Protein AF-A0A397TR97-F1 (afdb_monomer_lite)

Foldseek 3Di:
DDDDDPPPPPPPPDDDDDDPDQDDDDVVVVVVLVVQDLLNVLVPDDPPDQDDPVRDDSVNLNPDDPVSSVVVSVVVVVCSNVVDDPPVVVDDDDDDDDQPDDPPVDPVSPDDPD

Organism: NCBI:txid658196

Secondary structure (DSSP, 8-state):
-----TTSSSTT---------SS---HHHHHHHHHS-HHHHHHHSPSSPPP-TT---HHHHHSS-HHHHHHHHHHHHHHHHHT---GGGG---------SS--TT-GGGS----

pLDDT: mean 72.21, std 19.64, range [28.0, 93.94]

Structure (mmCIF, N/CA/C/O backbone):
data_AF-A0A397TR97-F1
#
_entry.id   AF-A0A397TR97-F1
#
loop_
_atom_site.group_PDB
_atom_site.id
_atom_site.type_symbol
_atom_site.label_atom_id
_atom_site.label_alt_id
_atom_site.label_comp_id
_atom_site.label_asym_id
_atom_site.label_entity_id
_atom_site.label_seq_id
_atom_site.pdbx_PDB_ins_code
_atom_site.Cartn_x
_atom_site.Cartn_y
_atom_site.Cartn_z
_atom_site.occupancy
_atom_site.B_iso_or_equiv
_atom_site.auth_seq_id
_atom_site.auth_comp_id
_atom_site.auth_asym_id
_atom_site.auth_atom_id
_atom_site.pdbx_PDB_model_num
ATOM 1 N N . MET A 1 1 ? 6.582 -32.446 4.425 1.00 44.34 1 MET A N 1
ATOM 2 C CA . MET A 1 1 ? 5.477 -32.990 5.239 1.00 44.34 1 MET A CA 1
ATOM 3 C C . MET A 1 1 ? 5.574 -32.382 6.632 1.00 44.34 1 MET A C 1
ATOM 5 O O . MET A 1 1 ? 6.346 -32.874 7.435 1.00 44.34 1 MET A O 1
ATOM 9 N N . ILE A 1 2 ? 4.844 -31.294 6.885 1.00 28.00 2 ILE A N 1
ATOM 10 C CA . ILE A 1 2 ? 4.389 -30.902 8.225 1.00 28.00 2 ILE A CA 1
ATOM 11 C C . ILE A 1 2 ? 2.943 -30.459 8.022 1.00 28.00 2 ILE A C 1
ATOM 13 O O . ILE A 1 2 ? 2.665 -29.444 7.390 1.00 28.00 2 ILE A O 1
ATOM 17 N N . THR A 1 3 ? 2.036 -31.313 8.473 1.00 35.66 3 THR A N 1
ATOM 18 C CA . THR A 1 3 ? 0.602 -31.066 8.550 1.00 35.66 3 THR A CA 1
ATOM 19 C C . THR A 1 3 ? 0.358 -30.342 9.866 1.00 35.66 3 THR A C 1
ATOM 21 O O . THR A 1 3 ? 0.611 -30.922 10.918 1.00 35.66 3 THR A O 1
ATOM 24 N N . VAL A 1 4 ? -0.133 -29.103 9.826 1.00 41.88 4 VAL A N 1
ATOM 25 C CA . VAL A 1 4 ? -0.775 -28.487 10.995 1.00 41.88 4 VAL A CA 1
ATOM 26 C C . VAL A 1 4 ? -2.264 -28.412 10.691 1.00 41.88 4 VAL A C 1
ATOM 28 O O . VAL A 1 4 ? -2.696 -27.898 9.660 1.00 41.88 4 VAL A O 1
ATOM 31 N N . SER A 1 5 ? -3.019 -29.083 11.547 1.00 31.42 5 SER A N 1
ATOM 32 C CA . SER A 1 5 ? -4.372 -29.568 11.332 1.00 31.42 5 SER A CA 1
ATOM 33 C C . SER A 1 5 ? -5.378 -28.469 10.996 1.00 31.42 5 SER A C 1
ATOM 35 O O . SER A 1 5 ? -5.560 -27.507 11.736 1.00 31.42 5 SER A O 1
ATOM 37 N N . LYS A 1 6 ? -6.142 -28.706 9.928 1.00 45.41 6 LYS A N 1
ATOM 38 C CA . LYS A 1 6 ? -7.302 -27.932 9.447 1.00 45.41 6 LYS A CA 1
ATOM 39 C C . LYS A 1 6 ? -8.507 -27.916 10.421 1.00 45.41 6 LYS A C 1
ATOM 41 O O . LYS A 1 6 ? -9.622 -27.641 9.990 1.00 45.41 6 LYS A O 1
ATOM 46 N N . SER A 1 7 ? -8.304 -28.239 11.703 1.00 34.25 7 SER A N 1
ATOM 47 C CA . SER A 1 7 ? -9.363 -28.608 12.658 1.00 34.25 7 SER A CA 1
ATOM 48 C C . SER A 1 7 ? -9.649 -27.579 13.758 1.00 34.25 7 SER A C 1
ATOM 50 O O . SER A 1 7 ? -10.550 -27.813 14.548 1.00 34.25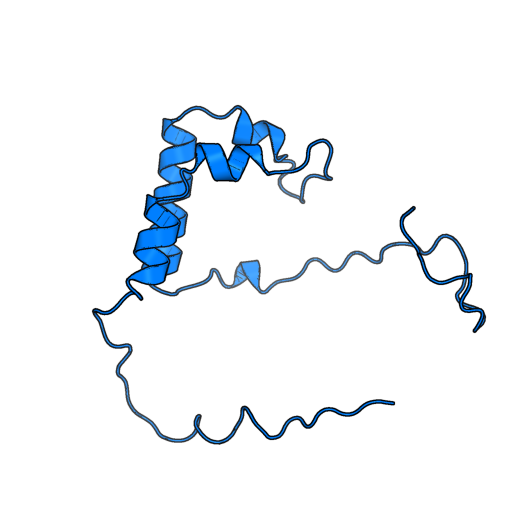 7 SER A O 1
ATOM 52 N N . VAL A 1 8 ? -8.931 -26.452 13.841 1.00 43.28 8 VAL A N 1
ATOM 53 C CA . VAL A 1 8 ? -9.138 -25.476 14.942 1.00 43.28 8 VAL A CA 1
ATOM 54 C C . VAL A 1 8 ? -9.997 -24.267 14.530 1.00 43.28 8 VAL A C 1
ATOM 56 O O . VAL A 1 8 ? -10.456 -23.518 15.382 1.00 43.28 8 VAL A O 1
ATOM 59 N N . MET A 1 9 ? -10.305 -24.092 13.240 1.00 33.47 9 MET A N 1
ATOM 60 C CA . MET A 1 9 ? -11.057 -22.921 12.745 1.00 33.47 9 MET A CA 1
ATOM 61 C C . MET A 1 9 ? -12.425 -23.249 12.128 1.00 33.47 9 MET A C 1
ATOM 63 O O . MET A 1 9 ? -12.873 -22.528 11.240 1.00 33.47 9 MET A O 1
ATOM 67 N N . LYS A 1 10 ? -13.089 -24.344 12.525 1.00 40.03 10 LYS A N 1
ATOM 68 C CA . LYS A 1 10 ? -14.401 -24.697 11.941 1.00 40.03 10 LYS A CA 1
ATOM 69 C C . LYS A 1 10 ? -15.570 -24.841 12.910 1.00 40.03 10 LYS A C 1
ATOM 71 O O . LYS A 1 10 ? -16.705 -24.786 12.452 1.00 40.03 10 LYS A O 1
ATOM 76 N N . ASP A 1 11 ? -15.349 -24.851 14.220 1.00 37.62 11 ASP A N 1
ATOM 77 C CA . ASP A 1 11 ? -16.426 -25.246 15.143 1.00 37.62 11 ASP A CA 1
ATOM 78 C C . ASP A 1 11 ? -17.182 -24.078 15.804 1.00 37.62 11 ASP A C 1
ATOM 80 O O . ASP A 1 11 ? -17.823 -24.248 16.836 1.00 37.62 11 ASP A O 1
ATOM 84 N N . LYS A 1 12 ? -17.168 -22.882 15.201 1.00 40.06 12 LYS A N 1
ATOM 85 C CA . LYS A 1 12 ? -18.062 -21.775 15.610 1.00 40.06 12 LYS A CA 1
ATOM 86 C C . LYS A 1 12 ? -18.855 -21.124 14.475 1.00 40.06 12 LYS A C 1
ATOM 88 O O . LYS A 1 12 ? -19.488 -20.100 14.698 1.00 40.06 12 LYS A O 1
ATOM 93 N N . VAL A 1 13 ? -18.874 -21.719 13.281 1.00 45.28 13 VAL A N 1
ATOM 94 C CA . VAL A 1 13 ? -19.612 -21.171 12.122 1.00 45.28 13 VAL A CA 1
ATOM 95 C C . VAL A 1 13 ? -20.725 -22.121 11.678 1.00 45.28 13 VAL A C 1
ATOM 97 O O . VAL A 1 13 ? -20.892 -22.420 10.503 1.00 45.28 13 VAL A O 1
ATOM 100 N N . LEU A 1 14 ? -21.490 -22.622 12.643 1.00 46.56 14 LEU A N 1
ATOM 101 C CA . LEU A 1 14 ? -22.845 -23.116 12.425 1.00 46.56 14 LEU A CA 1
ATOM 102 C C . LEU A 1 14 ? -23.658 -22.721 13.651 1.00 46.56 14 LEU A C 1
ATOM 104 O O . LEU A 1 14 ? -23.642 -23.423 14.655 1.00 46.56 14 LEU A O 1
ATOM 108 N N . ASN A 1 15 ? -24.267 -21.539 13.592 1.00 32.44 15 ASN A N 1
ATOM 109 C CA . ASN A 1 15 ? -25.665 -21.324 13.952 1.00 32.44 15 ASN A CA 1
ATOM 110 C C . ASN A 1 15 ? -26.055 -19.882 13.619 1.00 32.44 15 ASN A C 1
ATOM 112 O O . ASN A 1 15 ? -25.344 -18.931 13.930 1.00 32.44 15 ASN A O 1
ATOM 116 N N . ASN A 1 16 ? -27.176 -19.786 12.918 1.00 37.41 16 ASN A N 1
ATOM 117 C CA . ASN A 1 16 ? -27.820 -18.583 12.424 1.00 37.41 16 ASN A CA 1
ATOM 118 C C . ASN A 1 16 ? -28.057 -17.537 13.522 1.00 37.41 16 ASN A C 1
ATOM 120 O O . ASN A 1 16 ? -28.556 -17.885 14.587 1.00 37.41 16 ASN A O 1
ATOM 124 N N . GLU A 1 17 ? -27.767 -16.279 13.185 1.00 34.81 17 GLU A N 1
ATOM 125 C CA . GLU A 1 17 ? -28.558 -15.049 13.384 1.00 34.81 17 GLU A CA 1
ATOM 126 C C . GLU A 1 17 ? -27.636 -13.844 13.625 1.00 34.81 17 GLU A C 1
ATOM 128 O O . GLU A 1 17 ? -26.624 -13.917 14.318 1.00 34.81 17 GLU A O 1
ATOM 133 N N . SER A 1 18 ? -27.970 -12.749 12.943 1.00 49.88 18 SER A N 1
ATOM 134 C CA . SER A 1 18 ? -27.293 -11.456 12.920 1.00 49.88 18 SER A CA 1
ATOM 135 C C . SER A 1 18 ? -26.863 -10.975 14.303 1.00 49.88 18 SER A C 1
A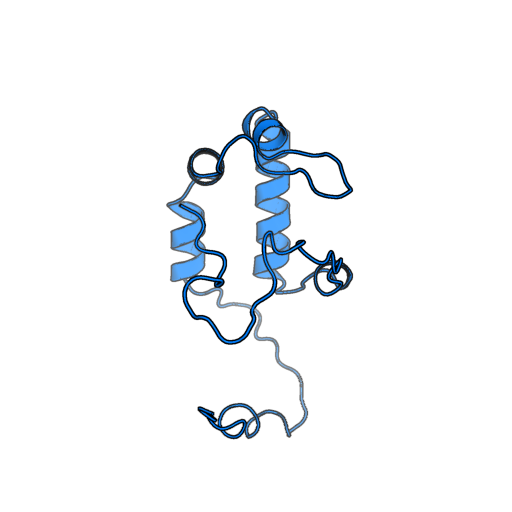TOM 137 O O . SER A 1 18 ? -27.683 -11.004 15.205 1.00 49.88 18 SER A O 1
ATOM 139 N N . ILE A 1 19 ? -25.637 -10.458 14.420 1.00 36.62 19 ILE A N 1
ATOM 140 C CA . ILE A 1 19 ? -25.262 -9.200 15.096 1.00 36.62 19 ILE A CA 1
ATOM 141 C C . ILE A 1 19 ? -23.790 -8.952 14.698 1.00 36.62 19 ILE A C 1
ATOM 143 O O . ILE A 1 19 ? -22.863 -9.495 15.298 1.00 36.62 19 ILE A O 1
ATOM 147 N N . CYS A 1 20 ? -23.540 -8.143 13.665 1.00 37.97 20 CYS A N 1
ATOM 148 C CA . CYS A 1 20 ? -22.280 -7.401 13.626 1.00 37.97 20 CYS A CA 1
ATOM 149 C C . CYS A 1 20 ? -22.469 -6.290 14.655 1.00 37.97 20 CYS A C 1
ATOM 151 O O . CYS A 1 20 ? -23.191 -5.338 14.376 1.00 37.97 20 CYS A O 1
ATOM 153 N N . ASN A 1 21 ? -21.955 -6.485 15.873 1.00 37.75 21 ASN A N 1
ATOM 154 C CA . ASN A 1 21 ? -22.073 -5.498 16.943 1.00 37.75 21 ASN A CA 1
ATOM 155 C C . ASN A 1 21 ? -21.525 -4.160 16.433 1.00 37.75 21 ASN A C 1
ATOM 157 O O . ASN A 1 21 ? -20.322 -4.021 16.216 1.00 37.75 21 ASN A O 1
ATOM 161 N N . GLU A 1 22 ? -22.421 -3.195 16.228 1.00 50.25 22 GLU A N 1
ATOM 162 C CA . GLU A 1 22 ? -22.064 -1.787 16.173 1.00 50.25 22 GLU A CA 1
ATOM 163 C C . GLU A 1 22 ? -21.428 -1.416 17.516 1.00 50.25 22 GLU A C 1
ATOM 165 O O . GLU A 1 22 ? -22.024 -1.619 18.573 1.00 50.25 22 GLU A O 1
ATOM 170 N N . GLY A 1 23 ? -20.217 -0.863 17.468 1.00 54.53 23 GLY A N 1
ATOM 171 C CA . GLY A 1 23 ? -19.661 -0.117 18.592 1.00 54.53 23 GLY A CA 1
ATOM 172 C C . GLY A 1 23 ? -18.756 -0.893 19.542 1.00 54.53 23 GLY A C 1
ATOM 173 O O . GLY A 1 23 ? -18.997 -0.879 20.741 1.00 54.53 23 GLY A O 1
ATOM 174 N N . GLN A 1 24 ? -17.661 -1.470 19.039 1.00 47.31 24 GLN A N 1
ATOM 175 C CA . GLN A 1 24 ? -16.379 -1.401 19.753 1.00 47.31 24 GLN A CA 1
ATOM 176 C C . GLN A 1 24 ? -15.229 -1.683 18.779 1.00 47.31 24 GLN A C 1
ATOM 178 O O . GLN A 1 24 ? -14.740 -2.805 18.672 1.00 47.31 24 GLN A O 1
ATOM 183 N N . THR A 1 25 ? -14.800 -0.673 18.021 1.00 45.75 25 THR A N 1
ATOM 184 C CA . THR A 1 25 ? -13.472 -0.730 17.402 1.00 45.75 25 THR A CA 1
ATOM 185 C C . THR A 1 25 ? -12.458 -0.836 18.536 1.00 45.75 25 THR A C 1
ATOM 187 O O . THR A 1 25 ? -12.495 -0.019 19.456 1.00 45.75 25 THR A O 1
ATOM 190 N N . ASP A 1 26 ? -11.607 -1.864 18.519 1.00 61.38 26 ASP A N 1
ATOM 191 C CA . ASP A 1 26 ? -10.549 -2.044 19.517 1.00 61.38 26 ASP A CA 1
ATOM 192 C C . ASP A 1 26 ? -9.825 -0.709 19.730 1.00 61.38 26 ASP A C 1
ATOM 194 O O . ASP A 1 26 ? -9.287 -0.125 18.786 1.00 61.38 26 ASP A O 1
ATOM 198 N N . THR A 1 27 ? -9.790 -0.222 20.968 1.00 62.75 27 THR A N 1
ATOM 199 C CA . THR A 1 27 ? -9.107 1.028 21.344 1.00 62.75 27 THR A CA 1
ATOM 200 C C . THR A 1 27 ? -7.637 1.030 20.919 1.00 62.75 27 THR A C 1
ATOM 202 O O . THR A 1 27 ? -7.056 2.081 20.665 1.00 62.75 27 THR A O 1
ATOM 205 N N . LEU A 1 28 ? -7.041 -0.157 20.773 1.00 59.38 28 LEU A N 1
ATOM 206 C CA . LEU A 1 28 ? -5.703 -0.361 20.224 1.00 59.38 28 LEU A CA 1
ATOM 207 C C . LEU A 1 28 ? -5.596 0.016 18.740 1.00 59.38 28 LEU A C 1
ATOM 209 O O . LEU A 1 28 ? -4.585 0.577 18.329 1.00 59.38 28 LEU A O 1
ATOM 213 N N . LEU A 1 29 ? -6.615 -0.269 17.932 1.00 63.66 29 LEU A N 1
ATOM 214 C CA . LEU A 1 29 ? -6.616 0.029 16.499 1.00 63.66 29 LEU A CA 1
ATOM 215 C C . LEU A 1 29 ? -6.840 1.524 16.236 1.00 63.66 29 LEU A C 1
ATOM 217 O O . LEU A 1 29 ? -6.206 2.103 15.351 1.00 63.66 29 LEU A O 1
ATOM 221 N N . GLU A 1 30 ? -7.693 2.158 17.039 1.00 63.69 30 GLU A N 1
ATOM 222 C CA . GLU A 1 30 ? -7.857 3.613 17.065 1.00 63.69 30 GLU A CA 1
ATOM 223 C C . GLU A 1 30 ? -6.556 4.305 17.504 1.00 63.69 30 GLU A C 1
ATOM 225 O O . GLU A 1 30 ? -6.079 5.208 16.819 1.00 63.69 30 GLU A O 1
ATOM 230 N N . TYR A 1 31 ? -5.911 3.804 18.565 1.00 60.09 31 TYR A N 1
ATOM 231 C CA . TYR A 1 31 ? -4.620 4.300 19.048 1.00 60.09 31 TYR A CA 1
ATOM 232 C C . TYR A 1 31 ? -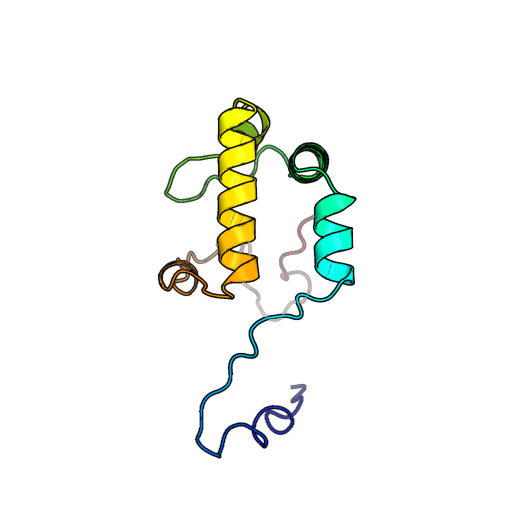3.506 4.170 18.002 1.00 60.09 31 TYR A C 1
ATOM 234 O O . TYR A 1 31 ? -2.770 5.124 17.776 1.00 60.09 31 TYR A O 1
ATOM 242 N N . LEU A 1 32 ? -3.396 3.031 17.311 1.00 59.03 32 LEU A N 1
ATOM 243 C CA . LEU A 1 32 ? -2.387 2.831 16.264 1.00 59.03 32 LEU A CA 1
ATOM 244 C C . LEU A 1 32 ? -2.625 3.721 15.037 1.00 59.03 32 LEU A C 1
ATOM 246 O O . LEU A 1 32 ? -1.660 4.205 14.451 1.00 59.03 32 LEU A O 1
ATOM 250 N N . THR A 1 33 ? -3.889 3.974 14.681 1.00 63.62 33 THR A N 1
ATOM 251 C CA . THR A 1 33 ? -4.249 4.909 13.599 1.00 63.62 33 THR A CA 1
ATOM 252 C C . THR A 1 33 ? -3.962 6.365 13.997 1.00 63.62 33 THR A C 1
ATOM 254 O O . THR A 1 33 ? -3.574 7.164 13.154 1.00 63.62 33 THR A O 1
ATOM 257 N N . ALA A 1 34 ? -4.137 6.722 15.275 1.00 60.94 34 ALA A N 1
ATOM 258 C CA . ALA A 1 34 ? -3.900 8.075 15.780 1.00 60.94 34 ALA A CA 1
ATOM 259 C C . ALA A 1 34 ? -2.413 8.380 16.037 1.00 60.94 34 ALA A C 1
ATOM 261 O O . ALA A 1 34 ? -1.967 9.502 15.805 1.00 60.94 34 ALA A O 1
ATOM 262 N N . VAL A 1 35 ? -1.643 7.401 16.525 1.00 56.91 35 VAL A N 1
ATOM 263 C CA . VAL A 1 35 ? -0.209 7.553 16.829 1.00 56.91 35 VAL A CA 1
ATOM 264 C C . VAL A 1 35 ? 0.650 7.508 15.568 1.00 56.91 35 VAL A C 1
ATOM 266 O O . VAL A 1 35 ? 1.692 8.158 15.531 1.00 56.91 35 VAL A O 1
ATOM 269 N N . PHE A 1 36 ? 0.237 6.766 14.539 1.00 65.81 36 PHE A N 1
ATOM 270 C CA . PHE A 1 36 ? 0.969 6.686 13.281 1.00 65.81 36 PHE A CA 1
ATOM 271 C C . PHE A 1 36 ? 0.296 7.560 12.225 1.00 65.81 36 PHE A C 1
ATOM 273 O O . PHE A 1 36 ? -0.780 7.233 11.726 1.00 65.81 36 PHE A O 1
ATOM 280 N N . THR A 1 37 ? 0.918 8.689 11.881 1.00 78.81 37 THR A N 1
ATOM 281 C CA . THR A 1 37 ? 0.345 9.582 10.870 1.00 78.81 37 THR A CA 1
ATOM 282 C C . THR A 1 37 ? 0.465 8.961 9.477 1.00 78.81 37 THR A C 1
ATOM 284 O O . THR A 1 37 ? 1.359 8.154 9.208 1.00 78.81 37 THR A O 1
ATOM 287 N N . ILE A 1 38 ? -0.398 9.368 8.540 1.00 84.31 38 ILE A N 1
ATOM 288 C CA . ILE A 1 38 ? -0.273 8.938 7.139 1.00 84.31 38 ILE A CA 1
ATOM 289 C C . ILE A 1 38 ? 1.100 9.297 6.548 1.00 84.31 38 ILE A C 1
ATOM 291 O O . ILE A 1 38 ? 1.634 8.560 5.722 1.00 84.31 38 ILE A O 1
ATOM 295 N N . HIS A 1 39 ? 1.719 10.385 7.005 1.00 85.38 39 HIS A N 1
ATOM 296 C CA . HIS A 1 39 ? 3.068 10.759 6.589 1.00 85.38 39 HIS A CA 1
ATOM 297 C C . HIS A 1 39 ? 4.117 9.765 7.090 1.00 85.38 39 HIS A C 1
ATOM 299 O O . HIS A 1 39 ? 4.987 9.365 6.313 1.00 85.38 39 HIS A O 1
ATOM 305 N N . ASP A 1 40 ? 3.998 9.309 8.337 1.00 85.94 40 ASP A N 1
ATOM 306 C CA . ASP A 1 40 ? 4.892 8.296 8.892 1.00 85.94 40 ASP A CA 1
ATOM 307 C C . ASP A 1 40 ? 4.720 6.964 8.152 1.00 85.94 40 ASP A C 1
ATOM 309 O O . ASP A 1 40 ? 5.717 6.378 7.725 1.00 85.94 40 ASP A O 1
ATOM 313 N N . MET A 1 41 ? 3.477 6.547 7.869 1.00 86.00 41 MET A N 1
ATOM 314 C CA . MET A 1 41 ? 3.179 5.389 7.011 1.00 86.00 41 MET A CA 1
ATOM 315 C C . MET A 1 41 ? 3.893 5.481 5.669 1.00 86.00 41 MET A C 1
ATOM 317 O O . MET A 1 41 ? 4.664 4.592 5.298 1.00 86.00 41 MET A O 1
ATOM 321 N N . LEU A 1 42 ? 3.661 6.575 4.949 1.00 89.25 42 LEU A N 1
ATOM 322 C CA . LEU A 1 42 ? 4.209 6.762 3.614 1.00 89.25 42 LEU A CA 1
ATOM 323 C C . LEU A 1 42 ? 5.738 6.845 3.632 1.00 89.25 42 LEU A C 1
ATOM 325 O O . LEU A 1 42 ? 6.374 6.364 2.695 1.00 89.25 42 LEU A O 1
ATOM 329 N N . SER A 1 43 ? 6.345 7.375 4.697 1.00 88.00 43 SER A N 1
ATOM 330 C CA . SER A 1 43 ? 7.805 7.437 4.833 1.00 88.00 43 SER A CA 1
ATOM 331 C C . SER A 1 43 ? 8.459 6.049 4.842 1.00 88.00 43 SER A C 1
ATOM 333 O O . SER A 1 43 ? 9.539 5.878 4.275 1.00 88.00 43 SER A O 1
ATOM 335 N N . THR A 1 44 ? 7.773 5.042 5.399 1.00 89.38 44 THR A N 1
ATOM 336 C CA . THR A 1 44 ? 8.285 3.664 5.495 1.00 89.38 44 THR A CA 1
ATOM 337 C C . THR A 1 44 ? 8.205 2.877 4.190 1.00 89.38 44 THR A C 1
ATOM 339 O O . THR A 1 44 ? 8.859 1.840 4.061 1.00 89.38 44 THR A O 1
ATOM 342 N N . LEU A 1 45 ? 7.427 3.342 3.203 1.00 89.75 45 LEU A N 1
ATOM 343 C CA . LEU A 1 45 ? 7.272 2.614 1.947 1.00 89.75 45 LEU A CA 1
ATOM 344 C C . LEU A 1 45 ? 8.615 2.538 1.196 1.00 89.75 45 LEU A C 1
ATOM 346 O O . LEU A 1 45 ? 9.336 3.533 1.112 1.00 89.75 45 LEU A O 1
ATOM 350 N N . PRO A 1 46 ? 8.980 1.393 0.606 1.00 91.69 46 PRO A N 1
ATOM 351 C CA . PRO A 1 46 ? 10.220 1.271 -0.152 1.00 91.69 46 PRO A CA 1
ATOM 352 C C . PRO A 1 46 ? 10.123 1.976 -1.510 1.00 91.69 46 PRO A C 1
ATOM 354 O O . PRO A 1 46 ? 9.082 1.941 -2.161 1.00 91.69 46 PRO A O 1
ATOM 357 N N . ASN A 1 47 ? 11.229 2.556 -1.972 1.00 91.06 47 ASN A N 1
ATOM 358 C CA . ASN A 1 47 ? 11.307 3.141 -3.312 1.00 91.06 47 ASN A CA 1
ATOM 359 C C . ASN A 1 47 ? 11.661 2.084 -4.376 1.00 91.06 47 ASN A C 1
ATOM 361 O O . ASN A 1 47 ? 12.223 1.029 -4.067 1.00 91.06 47 ASN A O 1
ATOM 365 N N . ASN A 1 48 ? 11.378 2.402 -5.638 1.00 90.38 48 ASN A N 1
ATOM 366 C CA . ASN A 1 48 ? 11.668 1.622 -6.840 1.00 90.38 48 ASN A CA 1
ATOM 367 C C . ASN A 1 48 ? 11.010 0.236 -6.857 1.00 90.38 48 ASN A C 1
ATOM 369 O O . ASN A 1 48 ? 11.543 -0.714 -7.435 1.00 90.38 48 ASN A O 1
ATOM 373 N N . LYS A 1 49 ? 9.845 0.101 -6.218 1.00 89.19 49 LYS A N 1
ATOM 374 C CA . LYS A 1 49 ? 9.016 -1.098 -6.368 1.00 89.19 49 LYS A CA 1
ATOM 375 C C . LYS A 1 49 ? 8.254 -1.059 -7.688 1.00 89.19 49 LYS A C 1
ATOM 377 O O . LYS A 1 49 ? 7.958 0.005 -8.228 1.00 89.19 49 LYS A O 1
ATOM 382 N N . ALA A 1 50 ? 7.960 -2.245 -8.212 1.00 85.75 50 ALA A N 1
ATOM 383 C CA . ALA A 1 50 ? 7.136 -2.375 -9.401 1.00 85.75 50 ALA A CA 1
ATOM 384 C C . ALA A 1 50 ? 5.739 -1.814 -9.113 1.00 85.75 50 ALA A C 1
ATOM 386 O O . ALA A 1 50 ? 5.121 -2.174 -8.110 1.00 85.75 50 ALA A O 1
ATOM 387 N N . ALA A 1 51 ? 5.258 -0.939 -9.994 1.00 86.94 51 ALA A N 1
ATOM 388 C CA . ALA A 1 51 ? 3.868 -0.518 -9.964 1.00 86.94 51 ALA A CA 1
ATOM 389 C C . ALA A 1 51 ? 2.960 -1.700 -10.317 1.00 86.94 51 ALA A C 1
ATOM 391 O O . ALA A 1 51 ? 3.333 -2.575 -11.104 1.00 86.94 51 ALA A O 1
ATOM 392 N N . GLY A 1 52 ? 1.751 -1.699 -9.759 1.00 84.25 52 GLY A N 1
ATOM 393 C CA . GLY A 1 52 ? 0.697 -2.604 -10.203 1.00 84.25 52 GLY A CA 1
ATOM 394 C C . GLY A 1 52 ? 0.168 -2.239 -11.600 1.00 84.25 52 GLY A C 1
ATOM 395 O O . GLY A 1 52 ? 0.663 -1.305 -12.237 1.00 84.25 52 GLY A O 1
ATOM 396 N N . PRO A 1 53 ? -0.893 -2.916 -12.070 1.00 83.56 53 PRO A N 1
ATOM 397 C CA . PRO A 1 53 ? -1.528 -2.633 -13.363 1.00 83.56 53 PRO A CA 1
ATOM 398 C C . PRO A 1 53 ? -2.005 -1.185 -13.535 1.00 83.56 53 PRO A C 1
ATOM 400 O O . PRO A 1 53 ? -2.102 -0.698 -14.655 1.00 83.56 53 PRO A O 1
ATOM 403 N N . SER A 1 54 ? -2.278 -0.485 -12.429 1.00 87.00 54 SER A N 1
ATOM 404 C CA . SER A 1 54 ? -2.658 0.930 -12.427 1.00 87.00 54 SER A CA 1
ATOM 405 C C . SER A 1 54 ? -1.513 1.874 -12.784 1.00 87.00 54 SER A C 1
ATOM 407 O O . SER A 1 54 ? -1.761 3.054 -13.004 1.00 87.00 54 SER A O 1
ATOM 409 N N . THR A 1 55 ? -0.266 1.390 -12.814 1.00 90.06 55 THR A N 1
ATOM 410 C CA . THR A 1 55 ? 0.977 2.161 -13.007 1.00 90.06 55 THR A CA 1
ATOM 411 C C . THR A 1 55 ? 1.326 3.160 -11.898 1.00 90.06 55 THR A C 1
ATOM 413 O O . THR A 1 55 ? 2.404 3.747 -11.942 1.00 90.06 55 THR A O 1
ATOM 416 N N . ILE A 1 56 ? 0.484 3.274 -10.865 1.00 91.56 56 ILE A N 1
ATOM 417 C CA . ILE A 1 56 ? 0.722 4.109 -9.682 1.00 91.56 56 ILE A CA 1
ATOM 418 C C . ILE A 1 56 ? 1.823 3.471 -8.829 1.00 91.56 56 ILE A C 1
ATOM 420 O O . ILE A 1 56 ? 1.710 2.313 -8.408 1.00 91.56 56 ILE A O 1
ATOM 424 N N . LYS A 1 57 ? 2.885 4.228 -8.564 1.00 92.81 57 LYS A N 1
ATOM 425 C CA . LYS A 1 57 ? 4.012 3.834 -7.716 1.00 92.81 57 LYS A CA 1
ATOM 426 C C . LYS A 1 57 ? 3.853 4.373 -6.299 1.00 92.81 57 LYS A C 1
ATOM 428 O O . LYS A 1 57 ? 3.099 5.309 -6.044 1.00 92.81 57 LYS A O 1
ATOM 433 N N . TYR A 1 58 ? 4.622 3.821 -5.362 1.00 93.06 58 TYR A N 1
ATOM 434 C CA . TYR A 1 58 ? 4.653 4.348 -3.996 1.00 93.06 58 TYR A CA 1
ATOM 435 C C . TYR A 1 58 ? 5.167 5.785 -3.943 1.00 93.06 58 TYR A C 1
ATOM 437 O O . TYR A 1 58 ? 4.685 6.575 -3.139 1.00 93.06 58 TYR A O 1
ATOM 445 N N . GLU A 1 59 ? 6.097 6.149 -4.823 1.00 93.94 59 GLU A N 1
ATOM 446 C CA . GLU A 1 59 ? 6.577 7.519 -4.965 1.00 93.94 59 GLU A CA 1
ATOM 447 C C . GLU A 1 59 ? 5.452 8.486 -5.334 1.00 93.94 59 GLU A C 1
ATOM 449 O O . GLU A 1 59 ? 5.431 9.596 -4.812 1.00 93.94 59 GLU A O 1
ATOM 454 N N . ASP A 1 60 ? 4.498 8.072 -6.167 1.00 93.75 60 ASP A N 1
ATOM 455 C CA . ASP A 1 60 ? 3.382 8.934 -6.568 1.00 93.75 60 ASP A CA 1
ATOM 456 C C . ASP A 1 60 ? 2.480 9.251 -5.366 1.00 93.75 60 ASP A C 1
ATOM 458 O O . ASP A 1 60 ? 2.050 10.387 -5.186 1.00 93.75 60 ASP A O 1
ATOM 462 N N . ILE A 1 61 ? 2.272 8.273 -4.478 1.00 92.06 61 ILE A N 1
ATOM 463 C CA . ILE A 1 61 ? 1.483 8.437 -3.246 1.00 92.06 61 ILE A CA 1
ATOM 464 C C . ILE A 1 61 ? 2.253 9.264 -2.201 1.00 92.06 61 ILE A C 1
ATOM 466 O O . ILE A 1 61 ? 1.676 10.081 -1.489 1.00 92.06 61 ILE A O 1
ATOM 470 N N . LYS A 1 62 ? 3.579 9.103 -2.107 1.00 91.88 62 LYS A N 1
ATOM 471 C CA . LYS A 1 62 ? 4.416 9.921 -1.209 1.00 91.88 62 LYS A CA 1
ATOM 472 C C . LYS A 1 62 ? 4.380 11.402 -1.587 1.00 91.88 62 LYS A C 1
ATOM 474 O O . LYS A 1 62 ? 4.273 12.259 -0.706 1.00 91.88 62 LYS A O 1
ATOM 479 N N . HIS A 1 63 ? 4.482 11.689 -2.883 1.00 92.56 63 HIS A N 1
ATOM 480 C CA . HIS A 1 63 ? 4.538 13.048 -3.418 1.00 92.56 63 HIS A CA 1
ATOM 481 C C . HIS A 1 63 ? 3.160 13.650 -3.718 1.00 92.56 63 HIS A C 1
ATOM 483 O O . HIS A 1 63 ? 3.102 14.802 -4.145 1.00 92.56 63 HIS A O 1
ATOM 489 N N . SER A 1 64 ? 2.065 12.918 -3.490 1.00 93.25 64 SER A N 1
ATOM 490 C CA . SER A 1 64 ? 0.722 13.477 -3.639 1.00 93.25 64 SER A CA 1
ATOM 491 C C . SER A 1 64 ? 0.490 14.610 -2.641 1.00 93.25 64 SER A C 1
ATOM 493 O O . SER A 1 64 ? 1.146 14.699 -1.601 1.00 93.25 64 SER A O 1
ATOM 495 N N . ASP A 1 65 ? -0.469 15.475 -2.927 1.00 93.69 65 ASP A N 1
ATOM 496 C CA . ASP A 1 65 ? -0.880 16.533 -2.012 1.00 93.69 65 ASP A CA 1
ATOM 497 C C . ASP A 1 65 ? -1.552 15.970 -0.746 1.00 93.69 65 ASP A C 1
ATOM 499 O O . ASP A 1 65 ? -1.976 14.808 -0.692 1.00 93.69 65 ASP A O 1
ATOM 503 N N . ASP A 1 66 ? -1.645 16.805 0.287 1.00 89.62 66 ASP A N 1
ATOM 504 C CA . ASP A 1 66 ? -2.202 16.402 1.579 1.00 89.62 66 ASP A CA 1
ATOM 505 C C . ASP A 1 66 ? -3.710 16.131 1.507 1.00 89.62 66 ASP A C 1
ATOM 507 O O . ASP A 1 66 ? -4.206 15.295 2.257 1.00 89.62 66 ASP A O 1
ATOM 511 N N . THR A 1 67 ? -4.443 16.756 0.575 1.00 92.38 67 THR A N 1
ATOM 512 C CA . THR A 1 67 ? -5.868 16.449 0.365 1.00 92.38 67 THR A CA 1
ATOM 513 C C . THR A 1 67 ? -6.038 15.032 -0.178 1.00 92.38 67 THR A C 1
ATOM 515 O O . THR A 1 67 ? -6.858 14.276 0.341 1.00 92.38 67 THR A O 1
ATOM 518 N N . SER A 1 68 ? -5.218 14.625 -1.149 1.00 91.06 68 SER A N 1
ATOM 519 C CA . SER A 1 68 ? -5.192 13.248 -1.656 1.00 91.06 68 SER A CA 1
ATOM 520 C C . SER A 1 68 ? -4.812 12.236 -0.574 1.00 91.06 68 SER A C 1
ATOM 522 O O . SER A 1 68 ? -5.437 11.180 -0.465 1.00 91.06 68 SER A O 1
ATOM 524 N N . LYS A 1 69 ? -3.820 12.556 0.268 1.00 88.75 69 LYS A N 1
ATOM 525 C CA . LYS A 1 69 ? -3.442 11.699 1.403 1.00 88.75 69 LYS A CA 1
ATOM 526 C C . LYS A 1 69 ? -4.590 11.577 2.402 1.00 88.75 69 LYS A C 1
ATOM 528 O O . LYS A 1 69 ? -4.947 10.463 2.772 1.00 88.75 69 LYS A O 1
ATOM 533 N N . GLN A 1 70 ? -5.209 12.691 2.787 1.00 87.19 70 GLN A N 1
ATOM 534 C CA . GLN A 1 70 ? -6.339 12.681 3.713 1.00 87.19 70 GLN A CA 1
ATOM 535 C C . GLN A 1 70 ? -7.509 11.863 3.161 1.00 87.19 70 GLN A C 1
ATOM 537 O O . GLN A 1 70 ? -8.065 11.038 3.878 1.00 87.19 70 GLN A O 1
ATOM 542 N N . PHE A 1 71 ? -7.817 12.005 1.871 1.00 90.38 71 PHE A N 1
ATOM 543 C CA . PHE A 1 71 ? -8.830 11.186 1.213 1.00 90.38 71 PHE A CA 1
ATOM 544 C C . PHE A 1 71 ? -8.525 9.686 1.323 1.00 90.38 71 PHE A C 1
ATOM 546 O O . PHE A 1 71 ? -9.415 8.904 1.653 1.00 90.38 71 PHE A O 1
ATOM 553 N N . LEU A 1 72 ? -7.275 9.273 1.079 1.00 88.44 72 LEU A N 1
ATOM 554 C CA . LEU A 1 72 ? -6.869 7.875 1.242 1.00 88.44 72 LEU A CA 1
ATOM 555 C C . LEU A 1 72 ? -7.056 7.414 2.689 1.00 88.44 72 LEU A C 1
ATOM 557 O O . LEU A 1 72 ? -7.624 6.347 2.912 1.00 88.44 72 LEU A O 1
ATOM 5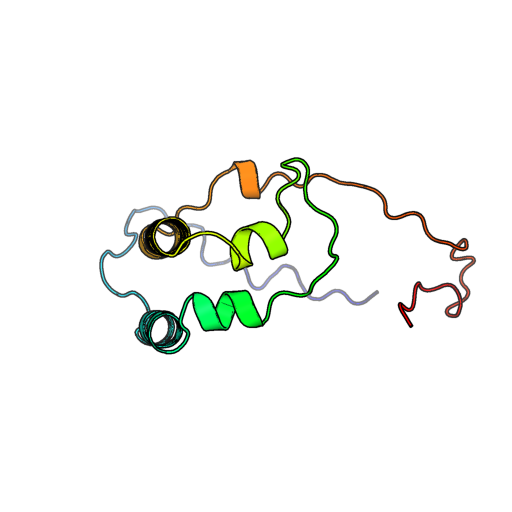61 N N . LEU A 1 73 ? -6.618 8.214 3.663 1.00 86.62 73 LEU A N 1
ATOM 562 C CA . LEU A 1 73 ? -6.771 7.901 5.083 1.00 86.62 73 LEU A CA 1
ATOM 563 C C . LEU A 1 73 ? -8.244 7.700 5.459 1.00 86.62 73 LEU A C 1
ATOM 565 O O . LEU A 1 73 ? -8.588 6.687 6.065 1.00 86.62 73 LEU A O 1
ATOM 569 N N . ASP A 1 74 ? -9.112 8.626 5.056 1.00 86.38 74 ASP A N 1
ATOM 570 C CA . ASP A 1 74 ? -10.550 8.559 5.319 1.00 86.38 74 ASP A CA 1
ATOM 571 C C . ASP A 1 74 ? -11.174 7.333 4.649 1.00 86.38 74 ASP A C 1
ATOM 573 O O . ASP A 1 74 ? -11.948 6.603 5.268 1.00 86.38 74 ASP A O 1
ATOM 577 N N . TYR A 1 75 ? -10.786 7.047 3.405 1.00 87.38 75 TYR A N 1
ATOM 578 C CA . TYR A 1 75 ? -11.247 5.873 2.674 1.00 87.38 75 TYR A CA 1
ATOM 579 C C . TYR A 1 75 ? -10.858 4.562 3.377 1.00 87.38 75 TYR A C 1
ATOM 581 O O . TYR A 1 75 ? -11.705 3.686 3.572 1.00 87.38 75 TYR A O 1
ATOM 589 N N . PHE A 1 76 ? -9.604 4.431 3.819 1.00 85.06 76 PHE A N 1
ATOM 590 C CA . PHE A 1 76 ? -9.150 3.261 4.575 1.00 85.06 76 PHE A CA 1
ATOM 591 C C . PHE A 1 76 ? -9.809 3.164 5.954 1.00 85.06 76 PHE A C 1
ATOM 593 O O . PHE A 1 76 ? -10.139 2.059 6.384 1.00 85.06 76 PHE A O 1
ATOM 600 N N . ASN A 1 77 ? -10.058 4.291 6.624 1.00 83.62 77 ASN A N 1
ATOM 601 C CA . ASN A 1 77 ? -10.809 4.316 7.877 1.00 83.62 77 ASN A CA 1
ATOM 602 C C . ASN A 1 77 ? -12.251 3.842 7.677 1.00 83.62 77 ASN A C 1
ATOM 604 O O . ASN A 1 77 ? -12.724 3.027 8.456 1.00 83.62 77 ASN A O 1
ATOM 608 N N . ILE A 1 78 ? -12.917 4.231 6.588 1.00 84.94 78 ILE A N 1
ATOM 609 C CA . ILE A 1 78 ? -14.260 3.729 6.266 1.00 84.94 78 ILE A CA 1
ATOM 610 C C . ILE A 1 78 ? -14.249 2.211 6.049 1.00 84.94 78 ILE A C 1
ATOM 612 O O . ILE A 1 78 ? -15.132 1.521 6.558 1.00 84.94 78 ILE A O 1
ATOM 616 N N . ILE A 1 79 ? -13.270 1.680 5.305 1.00 85.38 79 ILE A N 1
ATOM 617 C CA . ILE A 1 79 ? -13.121 0.228 5.094 1.00 85.38 79 ILE A CA 1
ATOM 618 C C . ILE A 1 79 ? -12.921 -0.487 6.431 1.00 85.38 79 ILE A C 1
ATOM 620 O O . ILE A 1 79 ? -13.561 -1.509 6.684 1.00 85.38 79 ILE A O 1
ATOM 624 N N . LYS A 1 80 ? -12.060 0.070 7.287 1.00 80.19 80 LYS A N 1
ATOM 625 C CA . LYS A 1 80 ? -11.767 -0.435 8.630 1.00 80.19 80 LYS A CA 1
ATOM 626 C C . LYS A 1 80 ? -13.020 -0.459 9.504 1.00 80.19 80 LYS A C 1
ATOM 628 O O . LYS A 1 80 ? -13.353 -1.505 10.048 1.00 80.19 80 LYS A O 1
ATOM 633 N N . ASP A 1 81 ? -13.733 0.659 9.587 1.00 82.50 81 ASP A N 1
ATOM 634 C CA . ASP A 1 81 ? -14.883 0.833 10.478 1.00 82.50 81 ASP A CA 1
ATOM 635 C C . ASP A 1 81 ? -16.084 -0.005 10.027 1.00 82.50 81 ASP A C 1
ATOM 637 O O . ASP A 1 81 ? -16.809 -0.562 10.849 1.00 82.50 81 ASP A O 1
ATOM 641 N N . LYS A 1 82 ? -16.283 -0.139 8.710 1.00 84.19 82 LYS A N 1
ATOM 642 C CA . LYS A 1 82 ? -17.355 -0.971 8.146 1.00 84.19 82 LYS A CA 1
ATOM 643 C C . LYS A 1 82 ? -16.985 -2.449 8.071 1.00 84.19 82 LYS A C 1
ATOM 645 O O . LYS A 1 82 ? -17.872 -3.275 7.886 1.00 84.19 82 LYS A O 1
ATOM 650 N N . ASN A 1 83 ? -15.698 -2.780 8.188 1.00 83.38 83 ASN A N 1
ATOM 651 C CA . ASN A 1 83 ? -15.154 -4.124 8.003 1.00 83.38 83 ASN A CA 1
ATOM 652 C C . ASN A 1 83 ? -15.588 -4.769 6.664 1.00 83.38 83 ASN A C 1
ATOM 654 O O . ASN A 1 83 ? -15.833 -5.973 6.584 1.00 83.38 83 ASN A O 1
ATOM 658 N N . VAL A 1 84 ? -15.715 -3.950 5.610 1.00 84.88 84 VAL A N 1
ATOM 659 C CA . VAL A 1 84 ? -16.108 -4.379 4.257 1.00 84.88 84 VAL A CA 1
ATOM 660 C C . VAL A 1 84 ? -14.922 -4.204 3.319 1.00 84.88 84 VAL A C 1
ATOM 662 O O . VAL A 1 84 ? -14.563 -3.083 2.966 1.00 84.88 84 VAL A O 1
ATOM 665 N N . MET A 1 85 ? -14.334 -5.322 2.895 1.00 85.31 85 MET A N 1
ATOM 666 C CA . MET A 1 85 ? -13.258 -5.332 1.906 1.00 85.31 85 MET A CA 1
ATOM 667 C C . MET A 1 85 ? -13.839 -5.375 0.485 1.00 85.31 85 MET A C 1
ATOM 669 O O . MET A 1 85 ? -14.763 -6.161 0.253 1.00 85.31 85 MET A O 1
ATOM 673 N N . PRO A 1 86 ? -13.310 -4.600 -0.480 1.00 82.38 86 PRO A N 1
ATOM 674 C CA . PRO A 1 86 ? -13.700 -4.742 -1.879 1.00 82.38 86 PRO A CA 1
ATOM 675 C C . PRO A 1 86 ? -13.466 -6.176 -2.367 1.00 82.38 86 PRO A C 1
ATOM 677 O O . PRO A 1 86 ? -12.389 -6.740 -2.152 1.00 82.38 86 PRO A O 1
ATOM 680 N N . SER A 1 87 ? -14.459 -6.772 -3.030 1.00 83.88 87 SER A N 1
ATOM 681 C CA . SER A 1 87 ? -14.362 -8.133 -3.579 1.00 83.88 87 SER A CA 1
ATOM 682 C C . SER A 1 87 ? -13.186 -8.284 -4.544 1.00 83.88 87 SER A C 1
ATOM 684 O O . SER A 1 87 ? -12.507 -9.305 -4.547 1.00 83.88 87 SER A O 1
ATOM 686 N N . GLU A 1 88 ? -12.883 -7.228 -5.287 1.00 83.56 88 GLU A N 1
ATOM 687 C CA . GLU A 1 88 ? -11.797 -7.127 -6.254 1.00 83.56 88 GLU A CA 1
ATOM 688 C C . GLU A 1 88 ? -10.424 -7.304 -5.594 1.00 83.56 88 GLU A C 1
ATOM 690 O O . GLU A 1 88 ? -9.493 -7.787 -6.225 1.00 83.56 88 GLU A O 1
ATOM 695 N N . TRP A 1 89 ? -10.271 -6.968 -4.307 1.00 80.19 89 TRP A N 1
ATOM 696 C CA . TRP A 1 89 ? -9.002 -7.171 -3.594 1.00 80.19 89 TRP A CA 1
ATOM 697 C C . TRP A 1 89 ? -8.762 -8.642 -3.243 1.00 80.19 89 TRP A C 1
ATOM 699 O O . TRP A 1 89 ? -7.633 -9.025 -2.938 1.00 80.19 89 TRP A O 1
ATOM 709 N N . SER A 1 90 ? -9.807 -9.474 -3.295 1.00 80.25 90 SER A N 1
ATOM 710 C CA . SER A 1 90 ? -9.674 -10.928 -3.185 1.00 80.25 90 SER A CA 1
ATOM 711 C C . SER A 1 90 ? -9.273 -11.588 -4.511 1.00 80.25 90 SER A C 1
ATOM 713 O O . SER A 1 90 ? -8.861 -12.751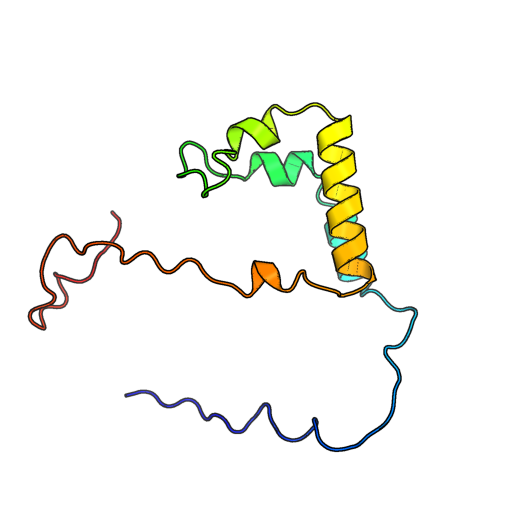 -4.519 1.00 80.25 90 SER A O 1
ATOM 715 N N . GLU A 1 91 ? -9.328 -10.847 -5.622 1.00 82.25 91 GLU A N 1
ATOM 716 C CA . GLU A 1 91 ? -8.908 -11.317 -6.936 1.00 82.25 91 GLU A CA 1
ATOM 717 C C . GLU A 1 91 ? -7.397 -11.107 -7.109 1.00 82.25 91 GLU A C 1
ATOM 719 O O . GLU A 1 91 ? -6.897 -10.001 -7.312 1.00 82.25 91 GLU A O 1
ATOM 724 N N . ALA A 1 92 ? -6.632 -12.194 -7.006 1.00 75.62 92 ALA A N 1
ATOM 725 C CA . ALA A 1 92 ? -5.188 -12.143 -7.189 1.00 75.62 92 ALA A CA 1
ATOM 726 C C . ALA A 1 92 ? -4.814 -12.232 -8.675 1.00 75.62 92 ALA A C 1
ATOM 728 O O . ALA A 1 92 ? -5.107 -13.223 -9.348 1.00 75.62 92 ALA A O 1
ATOM 729 N N . LEU A 1 93 ? -4.063 -11.244 -9.167 1.00 74.19 93 LEU A N 1
ATOM 730 C CA . LEU A 1 93 ? -3.349 -11.375 -10.436 1.00 74.19 93 LEU A CA 1
ATOM 731 C C . LEU A 1 93 ? -2.128 -12.282 -10.236 1.00 74.19 93 LEU A C 1
ATOM 733 O O . LEU A 1 93 ? -1.120 -11.892 -9.646 1.00 74.19 93 LEU A O 1
ATOM 737 N N . LEU A 1 94 ? -2.236 -13.522 -10.710 1.00 78.88 94 LEU A N 1
ATOM 738 C CA . LEU A 1 94 ? -1.181 -14.527 -10.610 1.00 78.88 94 LEU A CA 1
ATOM 739 C C . LEU A 1 94 ? -0.174 -14.355 -11.748 1.00 78.88 94 LEU A C 1
ATOM 741 O O . LEU A 1 94 ? -0.386 -14.828 -12.863 1.00 78.88 94 LEU A O 1
ATOM 745 N N . PHE A 1 95 ? 0.956 -13.723 -11.438 1.00 77.44 95 PHE A N 1
ATOM 746 C CA . PHE A 1 95 ? 2.117 -13.703 -12.320 1.00 77.44 95 PHE A CA 1
ATOM 747 C C . PHE A 1 95 ? 3.162 -14.703 -11.814 1.00 77.44 95 PHE A C 1
ATOM 749 O O . PHE A 1 95 ? 3.639 -14.564 -10.682 1.00 77.44 95 PHE A O 1
ATOM 756 N N . PRO A 1 96 ? 3.544 -15.718 -12.609 1.00 78.69 96 PRO A N 1
ATOM 757 C CA . PRO A 1 96 ? 4.651 -16.582 -12.235 1.00 78.69 96 PRO A CA 1
ATOM 758 C C . PRO A 1 96 ? 5.935 -15.751 -12.175 1.00 78.69 96 PRO A C 1
ATOM 760 O O . PRO A 1 96 ? 6.307 -15.099 -13.148 1.00 78.69 96 PRO A O 1
ATOM 763 N N . ILE A 1 97 ? 6.630 -15.779 -11.037 1.00 78.31 97 ILE A N 1
ATOM 764 C CA . ILE A 1 97 ? 7.973 -15.203 -10.928 1.00 78.31 97 ILE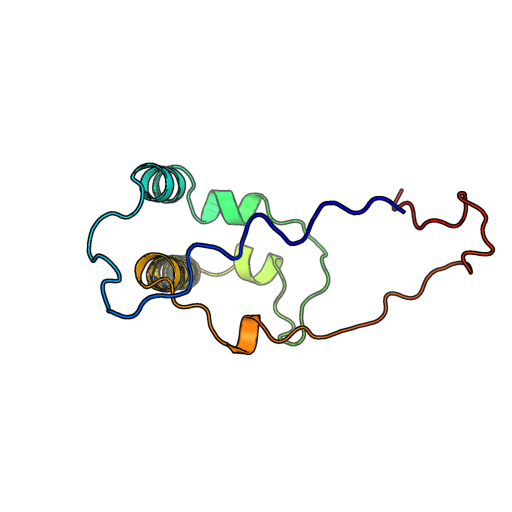 A CA 1
ATOM 765 C C . ILE A 1 97 ? 8.946 -16.225 -11.529 1.00 78.31 97 ILE A C 1
ATOM 767 O O . ILE A 1 97 ? 9.095 -17.310 -10.950 1.00 78.31 97 ILE A O 1
ATOM 771 N N . PRO A 1 98 ? 9.600 -15.927 -12.668 1.00 75.81 98 PRO A N 1
ATOM 772 C CA . PRO A 1 98 ? 10.524 -16.863 -13.286 1.00 75.81 98 PRO A CA 1
ATOM 773 C C . PRO A 1 98 ? 11.689 -17.131 -12.334 1.00 75.81 98 PRO A C 1
ATOM 775 O O . PRO A 1 98 ? 12.322 -16.214 -11.806 1.00 75.81 98 PRO A O 1
ATOM 778 N N . LYS A 1 99 ? 11.951 -18.412 -12.076 1.00 78.12 99 LYS A N 1
ATOM 779 C CA . LYS A 1 99 ? 13.096 -18.832 -11.272 1.00 78.12 99 LYS A CA 1
ATOM 780 C C . LYS A 1 99 ? 14.355 -18.758 -12.145 1.00 78.12 99 LYS A C 1
ATOM 782 O O . LYS A 1 99 ? 14.308 -19.215 -13.283 1.00 78.12 99 LYS A O 1
ATOM 787 N N . PRO A 1 100 ? 15.476 -18.218 -11.637 1.00 77.50 100 PRO A N 1
ATOM 788 C CA . PRO A 1 100 ? 16.711 -18.106 -12.414 1.00 77.50 100 PRO A CA 1
ATOM 789 C C . PRO A 1 100 ? 17.341 -19.472 -12.729 1.00 77.50 100 PRO A C 1
ATOM 791 O O . PRO A 1 100 ? 18.055 -19.604 -13.717 1.00 77.50 100 PRO A O 1
ATOM 794 N N . LYS A 1 101 ? 17.073 -20.491 -11.902 1.00 82.38 101 LYS A N 1
ATOM 795 C CA . LYS A 1 101 ? 17.541 -21.869 -12.074 1.00 82.38 101 LYS A CA 1
ATOM 796 C C . LYS A 1 101 ? 16.433 -22.840 -11.676 1.00 82.38 101 LYS A C 1
ATOM 798 O O . LYS A 1 101 ? 15.646 -22.547 -10.774 1.00 82.38 101 LYS A O 1
ATOM 803 N N . GLU A 1 102 ? 16.373 -23.989 -12.342 1.00 82.81 102 GLU A N 1
ATOM 804 C CA . GLU A 1 102 ? 15.482 -25.075 -11.937 1.00 82.81 102 GLU A CA 1
ATOM 805 C C . GLU A 1 102 ? 15.873 -25.621 -10.561 1.00 82.81 102 GLU A C 1
ATOM 807 O O . GLU A 1 102 ? 17.051 -25.705 -10.211 1.00 82.81 102 GLU A O 1
ATOM 812 N N . TRP A 1 103 ? 14.866 -26.010 -9.778 1.00 82.69 103 TRP A N 1
ATOM 813 C CA . TRP A 1 103 ? 15.051 -26.505 -8.415 1.00 82.69 103 TRP A CA 1
ATOM 814 C C . TRP A 1 103 ? 16.037 -27.681 -8.350 1.00 82.69 103 TRP A C 1
ATOM 816 O O . TRP A 1 103 ? 16.967 -27.659 -7.546 1.00 82.69 103 TRP A O 1
ATOM 826 N N . ASN A 1 104 ? 15.867 -28.691 -9.212 1.00 86.38 104 ASN A N 1
ATOM 827 C CA . ASN A 1 104 ? 16.715 -29.892 -9.280 1.00 86.38 104 ASN A CA 1
ATOM 828 C C . ASN A 1 104 ? 16.987 -30.577 -7.924 1.00 86.38 104 ASN A C 1
ATOM 830 O O . ASN A 1 104 ? 17.991 -31.267 -7.778 1.00 86.38 104 ASN A O 1
ATOM 834 N N . TYR A 1 105 ? 16.100 -30.403 -6.935 1.00 85.00 105 TYR A N 1
ATOM 835 C CA . TYR A 1 105 ? 16.250 -30.935 -5.571 1.00 85.00 105 TYR A CA 1
ATOM 836 C C . TYR A 1 105 ? 17.512 -30.468 -4.827 1.00 85.00 105 TYR A C 1
ATOM 838 O O . TYR A 1 105 ? 17.879 -31.049 -3.808 1.00 85.00 105 TYR A O 1
ATOM 846 N N . ASP A 1 106 ? 18.156 -29.408 -5.307 1.00 82.94 106 ASP A N 1
ATOM 847 C CA . ASP A 1 106 ? 19.351 -28.830 -4.709 1.00 82.94 106 ASP A CA 1
ATOM 848 C C . ASP A 1 106 ? 18.955 -27.562 -3.953 1.00 82.94 106 ASP A C 1
ATOM 850 O O . ASP A 1 106 ? 18.499 -26.582 -4.541 1.00 82.94 106 ASP A O 1
ATOM 854 N N . ILE A 1 107 ? 19.126 -27.587 -2.629 1.00 81.69 107 ILE A N 1
ATOM 855 C CA . ILE A 1 107 ? 18.740 -26.499 -1.721 1.00 81.69 107 ILE A CA 1
ATOM 856 C C . ILE A 1 107 ? 19.394 -25.159 -2.071 1.00 81.69 107 ILE A C 1
ATOM 858 O O . ILE A 1 107 ? 18.793 -24.106 -1.842 1.00 81.69 107 ILE A O 1
ATOM 862 N N . ASN A 1 108 ? 20.560 -25.192 -2.718 1.00 82.25 108 ASN A N 1
ATOM 863 C CA . ASN A 1 108 ? 21.250 -23.998 -3.198 1.00 82.25 108 ASN A CA 1
ATOM 864 C C . ASN A 1 108 ? 20.524 -23.324 -4.377 1.00 82.25 108 ASN A C 1
ATOM 866 O O . ASN A 1 108 ? 20.819 -22.180 -4.705 1.00 82.25 108 ASN A O 1
ATOM 870 N N . ASN A 1 109 ? 19.549 -24.001 -4.995 1.00 81.31 109 ASN A N 1
ATOM 871 C CA . ASN A 1 109 ? 18.704 -23.464 -6.065 1.00 81.31 109 ASN A CA 1
ATOM 872 C C . ASN A 1 109 ? 17.388 -22.872 -5.536 1.00 81.31 109 ASN A C 1
ATOM 874 O O . ASN A 1 109 ? 16.500 -22.532 -6.323 1.00 81.31 109 ASN A O 1
ATOM 878 N N . THR A 1 110 ? 17.226 -22.745 -4.214 1.00 77.81 110 THR A N 1
ATOM 879 C CA . THR A 1 110 ? 16.171 -21.885 -3.671 1.00 77.81 110 THR A CA 1
ATOM 880 C C . THR A 1 110 ? 16.513 -20.425 -3.972 1.00 77.81 110 THR A C 1
ATOM 882 O O . THR A 1 110 ? 17.656 -20.000 -3.859 1.00 77.81 110 THR A O 1
ATOM 885 N N . THR A 1 111 ? 15.528 -19.636 -4.403 1.00 64.50 111 THR A N 1
ATOM 886 C CA . THR A 1 111 ? 15.720 -18.200 -4.650 1.00 64.50 111 THR A CA 1
ATOM 887 C C . THR A 1 111 ? 15.954 -17.471 -3.332 1.00 64.50 111 THR A C 1
ATOM 889 O O . THR A 1 111 ? 14.994 -17.019 -2.708 1.00 64.50 111 THR A O 1
ATOM 892 N N . SER A 1 112 ? 17.207 -17.364 -2.904 1.00 56.38 112 SER A N 1
ATOM 893 C CA . SER A 1 112 ? 17.633 -16.388 -1.909 1.00 56.38 112 SER A CA 1
ATOM 894 C C . SER A 1 112 ? 17.780 -15.039 -2.607 1.00 56.38 112 SER A C 1
ATOM 896 O O . SER A 1 112 ? 18.632 -14.881 -3.480 1.00 56.38 112 SER A O 1
ATOM 898 N N . PHE A 1 113 ? 16.931 -14.077 -2.256 1.00 55.38 113 PHE A N 1
ATOM 899 C CA . PHE A 1 113 ? 17.191 -12.680 -2.588 1.00 55.38 113 PHE A CA 1
ATOM 900 C C . PHE A 1 113 ? 18.347 -12.222 -1.690 1.00 55.38 113 PHE A C 1
ATOM 902 O O . PHE A 1 113 ? 18.155 -12.086 -0.483 1.00 55.38 113 PHE A O 1
ATOM 909 N N . SER A 1 114 ? 19.547 -12.110 -2.263 1.00 41.28 114 SER A N 1
ATOM 910 C CA . SER A 1 114 ? 20.725 -11.494 -1.638 1.00 41.28 114 SER A CA 1
ATOM 911 C C . SER A 1 114 ? 20.693 -9.983 -1.796 1.00 41.28 114 SER A C 1
ATOM 913 O O . SER A 1 114 ? 20.389 -9.560 -2.938 1.00 41.28 114 SER A O 1
#

Radius of gyration: 20.75 Å; chains: 1; bounding box: 50×50×35 Å

Sequence (114 aa):
MITVSKSVMKDKVLNNESICNEGQTDTLLEYLTAVFTIHDMLSTLPNNKAAGPSTIKYEDIKHSDDTSKQFLLDYFNIIKDKNVMPSEWSEALLFPIPKPKEWNYDINNTTSFS